Protein AF-A0A059JEJ4-F1 (afdb_monomer)

Radius of gyration: 16.52 Å; Cα contacts (8 Å, |Δi|>4): 173; chains: 1; bounding box: 46×22×43 Å

Organism: Trichophyton interdigitale (strain MR816) (NCBI:txid1215338)

InterPro domains:
  IPR029058 Alpha/Beta hydrolase fold [G3DSA:3.40.50.1820] (2-131)
  IPR052897 Secondary metabolite biosynthesis hydrolase [PTHR37017] (2-132)

Foldseek 3Di:
DFQCVLVPNDDDPQWDADPVQQWIDGHPCCVQAPVLFDPVLSVVVNVPDDTDRNCNRVDDDDDDPCLDPVCAPAVAEDEQACQHNNQHSVNVVVVVVVSVGDHPYDYDPHYNCCCRNPVPVVVVSVVVSVVVVVVD

Secondary structure (DSSP, 8-state):
--HHHHTTS---TTEEEETTTTEEEESSHHHHH-TTS-HHHHHHHHHH--PEEHHHHHSPPPPPGGGSGGGTTT-SEEEEETT-SSS-HHHHHHHHHHHTS--EEEEESSSS-HHHHSHHHHHHHHHHHHHHHHT-

Solvent-accessible surface area (backbone atoms only — not comparable to full-atom values): 7843 Å² total; per-residue (Å²): 108,19,60,35,58,76,62,71,67,57,80,59,91,48,54,44,76,40,81,91,78,42,35,29,48,64,57,63,45,41,66,36,39,27,66,66,28,60,66,73,60,23,53,54,54,50,73,65,65,70,72,41,60,46,60,71,40,61,38,64,66,72,90,56,79,80,74,44,75,86,31,51,91,46,62,32,78,42,79,44,32,62,57,13,66,72,57,38,46,68,55,51,49,49,54,50,59,74,63,76,61,69,63,38,72,45,79,42,95,26,24,61,39,36,71,72,55,37,43,66,61,45,48,52,52,53,50,50,51,54,52,63,59,77,75,112

Mean predicted aligned error: 3.75 Å

Nearest PDB structures (foldseek):
  5y5v-assembly2_B  TM=7.345E-01  e=1.156E-04  Sphingobium faniae
  5y57-assembly3_C  TM=7.676E-01  e=2.696E-04  Sphingobium faniae
  5y5r-assembly3_C  TM=7.231E-01  e=2.696E-04  Sphingobium faniae
  5y51-assembly2_B  TM=7.412E-01  e=5.172E-04  Sphingobium faniae
  5y5r-assembly6_F  TM=6.747E-01  e=6.288E-04  Sphingobium faniae

Sequence (136 aa):
MSLFDALGGKFDDFVNVDEATGQLTLDNPTEVLFHDVPGDVAAKAAGQLKQQAMSVLKSSSSAPAWQEEFYNGGRRGYIRATQDRCVPAAIQAMMLDKSGLDWNIKDIEASHSPYLSRPQETFDVINGMITAIWSQ

pLDDT: mean 93.25, std 6.99, range [55.75, 98.56]

Structure (mmCIF, N/CA/C/O backbone):
data_AF-A0A059JEJ4-F1
#
_entry.id   AF-A0A059JEJ4-F1
#
loop_
_atom_site.group_PDB
_atom_site.id
_atom_site.type_symbol
_atom_site.label_atom_id
_atom_site.label_alt_id
_atom_site.label_comp_id
_atom_site.label_asym_id
_atom_site.label_entity_id
_atom_site.label_seq_id
_atom_site.pdbx_PDB_ins_code
_atom_site.Cartn_x
_atom_site.Cartn_y
_atom_site.Cartn_z
_atom_site.occupancy
_atom_site.B_iso_or_equiv
_atom_site.auth_seq_id
_atom_site.auth_comp_id
_atom_site.auth_asym_id
_atom_site.auth_atom_id
_atom_site.pdbx_PDB_model_num
ATOM 1 N N . MET A 1 1 ? 15.043 -0.956 14.758 1.00 75.00 1 MET A N 1
ATOM 2 C CA . MET A 1 1 ? 15.177 -1.882 13.611 1.00 75.00 1 MET A CA 1
ATOM 3 C C . MET A 1 1 ? 14.729 -1.136 12.365 1.00 75.00 1 MET A C 1
ATOM 5 O O . MET A 1 1 ? 13.809 -0.334 12.495 1.00 75.00 1 MET A O 1
ATOM 9 N N . SER A 1 2 ? 15.401 -1.305 11.225 1.00 85.19 2 SER A N 1
ATOM 10 C CA . SER A 1 2 ? 14.969 -0.688 9.961 1.00 85.19 2 SER A CA 1
ATOM 11 C C . SER A 1 2 ? 13.912 -1.544 9.253 1.00 85.19 2 SER A C 1
ATOM 13 O O . SER A 1 2 ? 13.731 -2.713 9.606 1.00 85.19 2 SER A O 1
ATOM 15 N N . LEU A 1 3 ? 13.212 -0.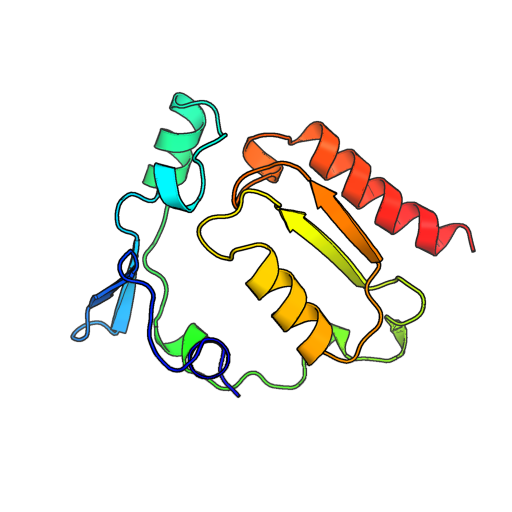989 8.257 1.00 83.56 3 LEU A N 1
ATOM 16 C CA . LEU A 1 3 ? 12.292 -1.784 7.432 1.00 83.56 3 LEU A CA 1
ATOM 17 C C . LEU A 1 3 ? 13.057 -2.857 6.646 1.00 83.56 3 LEU A C 1
ATOM 19 O O . LEU A 1 3 ? 12.601 -3.992 6.554 1.00 83.56 3 LEU A O 1
ATOM 23 N N . PHE A 1 4 ? 14.245 -2.517 6.148 1.00 86.50 4 PHE A N 1
ATOM 24 C CA . PHE A 1 4 ? 15.131 -3.445 5.454 1.00 86.50 4 PHE A CA 1
ATOM 25 C C . PHE A 1 4 ? 15.480 -4.663 6.321 1.00 86.50 4 PHE A C 1
ATOM 27 O O . PHE A 1 4 ? 15.332 -5.798 5.874 1.00 86.50 4 PHE A O 1
ATOM 34 N N . ASP A 1 5 ? 15.856 -4.445 7.584 1.00 85.25 5 ASP A N 1
ATOM 35 C CA . ASP A 1 5 ? 16.148 -5.543 8.516 1.00 85.25 5 ASP A CA 1
ATOM 36 C C . ASP A 1 5 ? 14.888 -6.361 8.832 1.00 85.25 5 ASP A C 1
ATOM 38 O O . ASP A 1 5 ? 14.932 -7.589 8.897 1.00 85.25 5 ASP A O 1
ATOM 42 N N . ALA A 1 6 ? 13.745 -5.686 9.009 1.00 78.50 6 ALA A N 1
ATOM 43 C CA . ALA A 1 6 ? 12.477 -6.333 9.334 1.00 78.50 6 ALA A CA 1
ATOM 44 C C . ALA A 1 6 ? 11.972 -7.263 8.216 1.00 78.50 6 ALA A C 1
ATOM 46 O O . ALA A 1 6 ? 11.296 -8.251 8.523 1.00 78.50 6 ALA A O 1
ATOM 47 N N . LEU A 1 7 ? 12.331 -6.960 6.963 1.00 76.94 7 LEU A N 1
ATOM 48 C CA . LEU A 1 7 ? 12.046 -7.745 5.759 1.00 76.94 7 LEU A CA 1
ATOM 49 C C . LEU A 1 7 ? 13.155 -8.761 5.414 1.00 76.94 7 LEU A C 1
ATOM 51 O O . LEU A 1 7 ? 13.127 -9.367 4.349 1.00 76.94 7 LEU A O 1
ATOM 55 N N . GLY A 1 8 ? 14.114 -8.994 6.316 1.00 82.50 8 GLY A N 1
ATOM 56 C CA . GLY A 1 8 ? 15.132 -10.040 6.156 1.00 82.50 8 GLY A CA 1
ATOM 57 C C . GLY A 1 8 ? 16.445 -9.577 5.523 1.00 82.50 8 GLY A C 1
ATOM 58 O O . GLY A 1 8 ? 17.268 -10.414 5.160 1.00 82.50 8 GLY A O 1
ATOM 59 N N . GLY A 1 9 ? 16.673 -8.266 5.410 1.00 86.25 9 GLY A N 1
ATOM 60 C CA . GLY A 1 9 ? 17.959 -7.705 4.988 1.00 86.25 9 GLY A CA 1
ATOM 61 C C . GLY A 1 9 ? 18.259 -7.864 3.496 1.00 86.25 9 GLY A C 1
ATOM 62 O O . GLY A 1 9 ? 19.424 -7.822 3.098 1.00 86.25 9 GLY A O 1
ATOM 63 N N . LYS A 1 10 ? 17.226 -8.057 2.670 1.00 89.19 10 LYS A N 1
ATOM 64 C CA . LYS A 1 10 ? 17.315 -8.104 1.208 1.00 89.19 10 LYS A CA 1
ATOM 65 C C . LYS A 1 10 ? 16.113 -7.367 0.614 1.00 89.19 10 LYS A C 1
ATOM 67 O O . LYS A 1 10 ? 15.009 -7.492 1.131 1.00 89.19 10 LYS A O 1
ATOM 72 N N . PHE A 1 11 ? 16.327 -6.607 -0.459 1.00 90.12 11 PHE A N 1
ATOM 73 C CA . PHE A 1 11 ? 15.223 -6.100 -1.273 1.00 90.12 11 PHE A CA 1
ATOM 74 C C . PHE A 1 11 ? 14.707 -7.189 -2.220 1.00 90.12 11 PHE A C 1
ATOM 76 O O . PHE A 1 11 ? 15.471 -8.063 -2.642 1.00 90.12 11 PHE A O 1
ATOM 83 N N . ASP A 1 12 ? 13.418 -7.126 -2.545 1.00 91.25 12 ASP A N 1
ATOM 84 C CA . ASP A 1 12 ? 12.817 -7.980 -3.565 1.00 91.25 12 ASP A CA 1
ATOM 85 C C . ASP A 1 12 ? 13.436 -7.736 -4.943 1.00 91.25 12 ASP A C 1
ATOM 87 O O . ASP A 1 12 ? 13.951 -6.657 -5.234 1.00 91.25 12 ASP A O 1
ATOM 91 N N . ASP A 1 13 ? 13.345 -8.741 -5.813 1.00 93.00 13 ASP A N 1
ATOM 92 C CA . ASP A 1 13 ? 13.999 -8.717 -7.125 1.00 93.00 13 ASP A CA 1
ATOM 93 C C . ASP A 1 13 ? 13.417 -7.642 -8.067 1.00 93.00 13 ASP A C 1
ATOM 95 O O . ASP A 1 13 ? 14.066 -7.265 -9.035 1.00 93.00 13 ASP A O 1
ATOM 99 N N . PHE A 1 14 ? 12.219 -7.117 -7.778 1.00 94.31 14 PHE A N 1
ATOM 100 C CA . PHE A 1 14 ? 11.626 -5.996 -8.515 1.00 94.31 14 PHE A CA 1
ATOM 101 C C . PHE A 1 14 ? 12.152 -4.620 -8.069 1.00 94.31 14 PHE A C 1
ATOM 103 O O . PHE A 1 14 ? 11.732 -3.601 -8.617 1.00 94.31 14 PHE A O 1
ATOM 110 N N . VAL A 1 15 ? 13.018 -4.547 -7.053 1.00 95.50 15 VAL A N 1
ATOM 111 C CA . VAL A 1 15 ? 13.601 -3.292 -6.563 1.00 95.50 15 VAL A CA 1
ATOM 112 C C . VAL A 1 15 ? 14.988 -3.103 -7.169 1.00 95.50 15 VAL A C 1
ATOM 114 O O . VAL A 1 15 ? 15.936 -3.816 -6.842 1.00 95.50 15 VAL A O 1
ATOM 117 N N . ASN A 1 16 ? 15.134 -2.070 -7.992 1.00 96.12 16 ASN A N 1
ATOM 118 C CA . ASN A 1 16 ? 16.425 -1.665 -8.529 1.00 96.12 16 ASN A CA 1
ATOM 119 C C . ASN A 1 16 ? 17.143 -0.757 -7.541 1.00 96.12 16 ASN A C 1
ATOM 121 O O . ASN A 1 16 ? 16.613 0.289 -7.159 1.00 96.12 16 ASN A O 1
ATOM 125 N N . VAL A 1 17 ? 18.369 -1.126 -7.179 1.00 95.56 17 VAL A N 1
ATOM 126 C CA . VAL A 1 17 ? 19.231 -0.330 -6.304 1.00 95.56 17 VAL A CA 1
ATOM 127 C C . VAL A 1 17 ? 20.320 0.335 -7.137 1.00 95.56 17 VAL A C 1
ATOM 129 O O . VAL A 1 17 ? 21.167 -0.341 -7.717 1.00 95.56 17 VAL A O 1
ATOM 132 N N . ASP A 1 18 ? 20.332 1.664 -7.163 1.00 96.38 18 ASP A N 1
ATOM 133 C CA . ASP A 1 18 ? 21.486 2.430 -7.624 1.00 96.38 18 ASP A CA 1
ATOM 134 C C . ASP A 1 18 ? 22.410 2.696 -6.430 1.00 96.38 18 ASP A C 1
ATOM 136 O O . ASP A 1 18 ? 22.189 3.616 -5.641 1.00 96.38 18 ASP A O 1
ATOM 140 N N . GLU A 1 19 ? 23.450 1.875 -6.287 1.00 93.88 19 GLU A N 1
ATOM 141 C CA . GLU A 1 19 ? 24.432 1.993 -5.200 1.00 93.88 19 GLU A CA 1
ATOM 142 C C . GLU A 1 19 ? 25.277 3.277 -5.290 1.00 93.88 19 GLU A C 1
ATOM 144 O O . GLU A 1 19 ? 25.805 3.734 -4.276 1.00 93.88 19 GLU A O 1
ATOM 149 N N . ALA A 1 20 ? 25.402 3.894 -6.473 1.00 95.75 20 ALA A N 1
ATOM 150 C CA . ALA A 1 20 ? 26.178 5.122 -6.635 1.00 95.75 20 ALA A CA 1
ATOM 151 C C . ALA A 1 20 ? 25.427 6.344 -6.089 1.00 95.75 20 ALA A C 1
ATOM 153 O O . ALA A 1 20 ? 26.043 7.249 -5.523 1.00 95.75 20 ALA A O 1
ATOM 154 N N . THR A 1 21 ? 24.102 6.372 -6.249 1.00 96.44 21 THR A N 1
ATOM 155 C CA . THR A 1 21 ? 23.256 7.487 -5.789 1.00 96.44 21 THR A CA 1
ATOM 156 C C . THR A 1 21 ? 22.480 7.181 -4.507 1.00 96.44 21 THR A C 1
ATOM 158 O O . THR A 1 21 ? 21.973 8.099 -3.859 1.00 96.44 21 THR A O 1
ATOM 161 N N . GLY A 1 22 ? 22.391 5.909 -4.111 1.00 96.06 22 GLY A N 1
ATOM 162 C CA . GLY A 1 22 ? 21.580 5.446 -2.987 1.00 96.06 22 GLY A CA 1
ATOM 163 C C . GLY A 1 22 ? 20.074 5.539 -3.255 1.00 96.06 22 GLY A C 1
ATOM 164 O O . GLY A 1 22 ? 19.294 5.743 -2.319 1.00 96.06 22 GLY A O 1
ATOM 165 N N . GLN A 1 23 ? 19.665 5.444 -4.519 1.00 97.25 23 GLN A N 1
ATOM 166 C CA . GLN A 1 23 ? 18.278 5.584 -4.955 1.00 97.25 23 GLN A CA 1
ATOM 167 C C . GLN A 1 23 ? 17.680 4.242 -5.368 1.00 97.25 23 GLN A C 1
ATOM 169 O O . GLN A 1 23 ? 18.364 3.379 -5.911 1.00 97.25 23 GLN A O 1
ATOM 174 N N . LEU A 1 24 ? 16.383 4.088 -5.117 1.00 96.81 24 LEU A N 1
ATOM 175 C CA . LEU A 1 24 ? 15.612 2.899 -5.443 1.00 96.81 24 LEU A CA 1
ATOM 176 C C . LEU A 1 24 ? 14.553 3.221 -6.496 1.00 96.81 24 LEU A C 1
ATOM 178 O O . LEU A 1 24 ? 13.842 4.226 -6.381 1.00 96.81 24 LEU A O 1
ATOM 182 N N . THR A 1 25 ? 14.414 2.345 -7.486 1.00 96.94 25 THR A N 1
ATOM 183 C CA . THR A 1 25 ? 13.283 2.328 -8.426 1.00 96.94 25 THR A CA 1
ATOM 184 C C . THR A 1 25 ? 12.653 0.939 -8.466 1.00 96.94 25 THR A C 1
ATOM 186 O O . THR A 1 25 ? 13.168 -0.003 -7.867 1.00 96.94 25 THR A O 1
ATOM 189 N N . LEU A 1 26 ? 11.509 0.816 -9.138 1.00 96.56 26 LEU A N 1
ATOM 190 C CA . LEU A 1 26 ? 10.804 -0.453 -9.288 1.00 96.56 26 LEU A CA 1
ATOM 191 C C . LEU A 1 26 ? 10.827 -0.899 -10.744 1.00 96.56 26 LEU A C 1
ATOM 193 O O . LEU A 1 26 ? 10.534 -0.103 -11.640 1.00 96.56 26 LEU A O 1
ATOM 197 N N . ASP A 1 27 ? 11.107 -2.177 -10.956 1.00 96.31 27 ASP A N 1
ATOM 198 C CA . ASP A 1 27 ? 10.839 -2.862 -12.209 1.00 96.31 27 ASP A CA 1
ATOM 199 C C . ASP A 1 27 ? 9.348 -3.160 -12.329 1.00 96.31 27 ASP A C 1
ATOM 201 O O . ASP A 1 27 ? 8.710 -3.664 -11.407 1.00 96.31 27 ASP A O 1
ATOM 205 N N . ASN A 1 28 ? 8.792 -2.839 -13.497 1.00 95.62 28 ASN A N 1
ATOM 206 C CA . ASN A 1 28 ? 7.380 -3.031 -13.822 1.00 95.62 28 ASN A CA 1
ATOM 207 C C . ASN A 1 28 ? 6.414 -2.550 -12.707 1.00 95.62 28 ASN A C 1
ATOM 209 O O . ASN A 1 28 ? 5.627 -3.338 -12.171 1.00 95.62 28 ASN A O 1
ATOM 213 N N . PRO A 1 29 ? 6.431 -1.246 -12.359 1.00 96.62 29 PRO A N 1
ATOM 214 C CA . PRO A 1 29 ? 5.632 -0.710 -11.256 1.00 96.62 29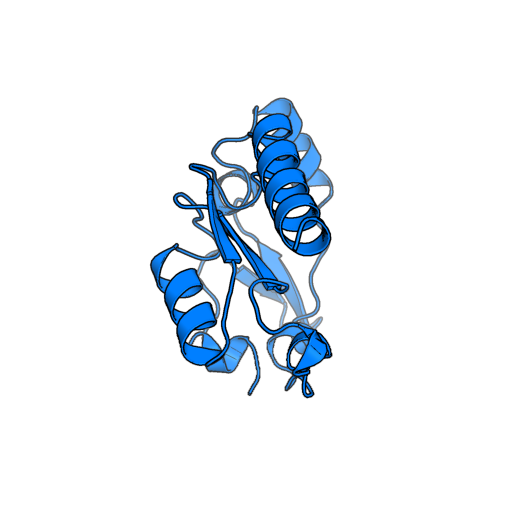 PRO A CA 1
ATOM 215 C C . PRO A 1 29 ? 4.127 -0.916 -11.446 1.00 96.62 29 PRO A C 1
ATOM 217 O O . PRO A 1 29 ? 3.399 -1.011 -10.463 1.00 96.62 29 PRO A O 1
ATOM 220 N N . THR A 1 30 ? 3.655 -1.013 -12.693 1.00 97.25 30 THR A N 1
ATOM 221 C CA . THR A 1 30 ? 2.258 -1.337 -12.994 1.00 97.25 30 THR A CA 1
ATOM 222 C C . THR A 1 30 ? 1.865 -2.692 -12.422 1.00 97.25 30 THR A C 1
ATOM 224 O O . THR A 1 30 ? 0.825 -2.784 -11.783 1.00 97.25 30 THR A O 1
ATOM 227 N N . GLU A 1 31 ? 2.698 -3.723 -12.577 1.00 97.25 31 GLU A N 1
ATOM 228 C CA . GLU A 1 31 ? 2.381 -5.041 -12.016 1.00 97.25 31 GLU A CA 1
ATOM 229 C C . GLU A 1 31 ? 2.557 -5.121 -10.500 1.00 97.25 31 GLU A C 1
ATOM 231 O O . GLU A 1 31 ? 1.813 -5.814 -9.806 1.00 97.25 31 GLU A O 1
ATOM 236 N N . VAL A 1 32 ? 3.545 -4.412 -9.961 1.00 97.25 32 VAL A N 1
ATOM 237 C CA . VAL A 1 32 ? 3.838 -4.467 -8.525 1.00 97.25 32 VAL A CA 1
ATOM 238 C C . VAL A 1 32 ? 2.813 -3.666 -7.716 1.00 97.25 32 VAL A C 1
ATOM 240 O O . VAL A 1 32 ? 2.348 -4.133 -6.676 1.00 97.25 32 VAL A O 1
ATOM 243 N N . LEU A 1 33 ? 2.436 -2.472 -8.189 1.00 97.94 33 LEU A N 1
ATOM 244 C CA . LEU A 1 33 ? 1.661 -1.500 -7.409 1.00 97.94 33 LEU A CA 1
ATOM 245 C C . LEU A 1 33 ? 0.224 -1.275 -7.896 1.00 97.94 33 LEU A C 1
ATOM 247 O O . LEU A 1 33 ? -0.587 -0.755 -7.125 1.00 97.94 33 LEU A O 1
ATOM 251 N N . PHE A 1 34 ? -0.076 -1.589 -9.162 1.00 98.31 34 PHE A N 1
ATOM 252 C CA . PHE A 1 34 ? -1.276 -1.096 -9.853 1.00 98.31 34 PHE A CA 1
ATOM 253 C C . PHE A 1 34 ? -1.977 -2.157 -10.722 1.00 98.31 34 PHE A C 1
ATOM 255 O O . PHE A 1 34 ? -2.701 -1.797 -11.648 1.00 98.31 34 PHE A O 1
ATOM 262 N N . HIS A 1 35 ? -1.766 -3.455 -10.477 1.00 98.19 35 HIS A N 1
ATOM 263 C CA . HIS A 1 35 ? -2.187 -4.517 -11.412 1.00 98.19 35 HIS A CA 1
ATOM 264 C C . HIS A 1 35 ? -3.707 -4.682 -11.568 1.00 98.19 35 HIS A C 1
ATOM 266 O O . HIS A 1 35 ? -4.168 -5.255 -12.552 1.00 98.19 35 HIS A O 1
ATOM 272 N N . ASP A 1 36 ? -4.486 -4.133 -10.639 1.00 98.31 36 ASP A N 1
ATOM 273 C CA . ASP A 1 36 ? -5.952 -4.087 -10.666 1.00 98.31 36 ASP A CA 1
ATOM 274 C C . ASP A 1 36 ? -6.512 -2.689 -11.008 1.00 98.31 36 ASP A C 1
ATOM 276 O O . ASP A 1 36 ? -7.728 -2.483 -11.002 1.00 98.31 36 ASP A O 1
ATOM 280 N N . VAL A 1 37 ? -5.644 -1.711 -11.283 1.00 98.44 37 VAL A N 1
ATOM 281 C CA . VAL A 1 37 ? -6.023 -0.334 -11.625 1.00 98.44 37 VAL A CA 1
ATOM 282 C C . VAL A 1 37 ? -6.298 -0.248 -13.136 1.00 98.44 37 VAL A C 1
ATOM 284 O O . VAL A 1 37 ? -5.561 -0.848 -13.923 1.00 98.44 37 VAL A O 1
ATOM 287 N N . PRO A 1 38 ? -7.314 0.519 -13.591 1.00 97.69 38 PRO A N 1
ATOM 288 C CA . PRO A 1 38 ? -7.536 0.764 -15.017 1.00 97.69 38 PRO A CA 1
ATOM 289 C C . PR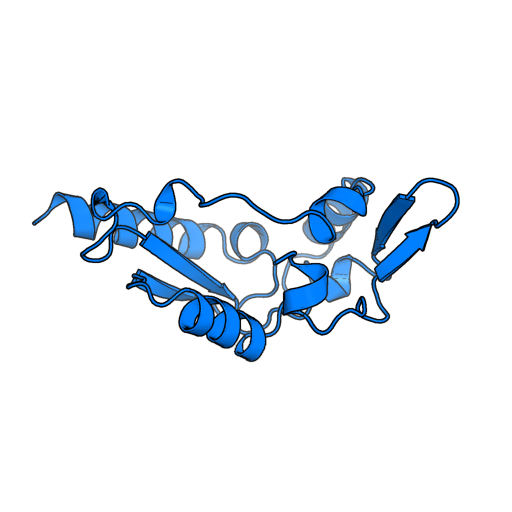O A 1 38 ? -6.260 1.224 -15.732 1.00 97.69 38 PRO A C 1
ATOM 291 O O . PRO A 1 38 ? -5.536 2.081 -15.228 1.00 97.69 38 PRO A O 1
ATOM 294 N N . GLY A 1 39 ? -5.968 0.647 -16.900 1.00 97.06 39 GLY A N 1
ATOM 295 C CA . GLY A 1 39 ? -4.639 0.742 -17.517 1.00 97.06 39 GLY A CA 1
ATOM 296 C C . GLY A 1 39 ? -4.158 2.164 -17.827 1.00 97.06 39 GLY A C 1
ATOM 297 O O . GLY A 1 39 ? -2.970 2.451 -17.690 1.00 97.06 39 GLY A O 1
ATOM 298 N N . ASP A 1 40 ? -5.058 3.076 -18.194 1.00 97.44 40 ASP A N 1
ATOM 299 C CA . ASP A 1 40 ? -4.747 4.492 -18.418 1.00 97.44 40 ASP A CA 1
ATOM 300 C C . ASP A 1 40 ? -4.372 5.216 -17.113 1.00 97.44 40 ASP A C 1
ATOM 302 O O . ASP A 1 40 ? -3.395 5.971 -17.069 1.00 97.44 40 ASP A O 1
ATOM 306 N N . VAL A 1 41 ? -5.100 4.936 -16.029 1.00 97.94 41 VAL A N 1
ATOM 307 C CA . VAL A 1 41 ? -4.818 5.454 -14.684 1.00 97.94 41 VAL A CA 1
ATOM 308 C C . VAL A 1 41 ? -3.518 4.861 -14.140 1.00 97.94 41 VAL A C 1
ATOM 310 O O . VAL A 1 41 ? -2.684 5.603 -13.620 1.00 97.94 41 VAL A O 1
ATOM 313 N N . ALA A 1 42 ? -3.308 3.554 -14.310 1.00 98.06 42 ALA A N 1
ATOM 314 C CA . ALA A 1 42 ? -2.106 2.851 -13.876 1.00 98.06 42 ALA A CA 1
ATOM 315 C C . ALA A 1 42 ? -0.856 3.379 -14.592 1.00 98.06 42 ALA A C 1
ATOM 317 O O . ALA A 1 42 ? 0.136 3.703 -13.942 1.00 98.06 42 ALA A O 1
ATOM 318 N N . ALA A 1 43 ? -0.916 3.554 -15.918 1.00 97.38 43 ALA A N 1
ATOM 319 C CA . ALA A 1 43 ? 0.185 4.113 -16.701 1.00 97.38 43 ALA A CA 1
ATOM 320 C C . ALA A 1 43 ? 0.524 5.546 -16.266 1.00 97.38 43 ALA A C 1
ATOM 322 O O . ALA A 1 43 ? 1.697 5.900 -16.122 1.00 97.38 43 ALA A O 1
ATOM 323 N N . LYS A 1 44 ? -0.501 6.367 -16.002 1.00 98.06 44 LYS A N 1
ATOM 324 C CA . LYS A 1 44 ? -0.312 7.721 -15.478 1.00 98.06 44 LYS A CA 1
ATOM 325 C C . LYS A 1 44 ? 0.333 7.708 -14.089 1.00 98.06 44 LYS A C 1
ATOM 327 O O . LYS A 1 44 ? 1.276 8.464 -13.870 1.00 98.06 44 LYS A O 1
ATOM 332 N N . ALA A 1 45 ? -0.148 6.866 -13.174 1.00 97.94 45 ALA A N 1
ATOM 333 C CA . ALA A 1 45 ? 0.391 6.744 -11.820 1.00 97.94 45 ALA A CA 1
ATOM 334 C C . ALA A 1 45 ? 1.846 6.245 -11.833 1.00 97.94 45 ALA A C 1
ATOM 336 O O . ALA A 1 45 ? 2.714 6.855 -11.208 1.00 97.94 45 ALA A O 1
ATOM 337 N N . ALA A 1 46 ? 2.140 5.210 -12.623 1.00 97.56 46 ALA A N 1
ATOM 338 C CA . ALA A 1 46 ? 3.489 4.688 -12.818 1.00 97.56 46 ALA A CA 1
ATOM 339 C C . ALA A 1 46 ? 4.450 5.757 -13.365 1.00 97.56 46 ALA A C 1
ATOM 341 O O . ALA A 1 46 ? 5.558 5.906 -12.854 1.00 97.56 46 ALA A O 1
ATOM 342 N N . GLY A 1 47 ? 4.014 6.562 -14.342 1.00 97.44 47 GLY A N 1
ATOM 343 C CA . GLY A 1 47 ? 4.812 7.660 -14.901 1.00 97.44 47 GLY A CA 1
ATOM 344 C C . GLY A 1 47 ? 5.092 8.816 -13.929 1.00 97.44 47 GLY A C 1
ATOM 345 O O . GLY A 1 47 ? 5.949 9.657 -14.200 1.00 97.44 47 GLY A O 1
ATOM 346 N N . GLN A 1 48 ? 4.385 8.878 -12.797 1.00 97.38 48 GLN A N 1
ATOM 347 C CA . GLN A 1 48 ? 4.583 9.892 -11.758 1.00 97.38 48 GLN A CA 1
ATOM 348 C C . GLN A 1 48 ? 5.508 9.432 -10.625 1.00 97.38 48 GLN A C 1
ATOM 350 O O . GLN A 1 48 ? 5.929 10.277 -9.827 1.00 97.38 48 GLN A O 1
ATOM 355 N N . LEU A 1 49 ? 5.854 8.141 -10.565 1.00 97.38 49 LEU A N 1
ATOM 356 C CA . LEU A 1 49 ? 6.753 7.607 -9.545 1.00 97.38 49 LEU A CA 1
ATOM 357 C C . LEU A 1 49 ? 8.112 8.312 -9.580 1.00 97.38 49 LEU A C 1
ATOM 359 O O . LEU A 1 49 ? 8.661 8.643 -10.634 1.00 97.38 49 LEU A O 1
ATOM 363 N N . LYS A 1 50 ? 8.652 8.552 -8.387 1.00 96.94 50 LYS A N 1
ATOM 364 C CA . LYS A 1 50 ? 9.985 9.112 -8.176 1.00 96.94 50 LYS A CA 1
ATOM 365 C C . LYS A 1 50 ? 10.874 8.063 -7.531 1.00 96.94 50 LYS A C 1
ATOM 367 O O . LYS A 1 50 ? 10.388 7.118 -6.916 1.00 96.94 50 LYS A O 1
ATOM 372 N N . GLN A 1 51 ? 12.175 8.263 -7.670 1.00 96.62 51 GLN A N 1
ATOM 373 C CA . GLN A 1 51 ? 13.167 7.477 -6.955 1.00 96.62 51 GLN A CA 1
ATOM 374 C C . GLN A 1 51 ? 12.971 7.630 -5.442 1.00 96.62 51 GLN A C 1
ATOM 376 O O . GLN A 1 51 ? 12.786 8.744 -4.947 1.00 96.62 51 GLN A O 1
ATOM 381 N N . GLN A 1 52 ? 13.026 6.514 -4.718 1.00 95.75 52 GLN A N 1
ATOM 382 C CA . GLN A 1 52 ? 12.954 6.484 -3.259 1.00 95.75 52 GLN A CA 1
ATOM 383 C C . GLN A 1 52 ? 14.370 6.439 -2.681 1.00 95.75 52 GLN A C 1
ATOM 385 O O . GLN A 1 52 ? 15.221 5.698 -3.167 1.00 95.75 52 GLN A O 1
ATOM 390 N N . ALA A 1 53 ? 14.646 7.202 -1.625 1.00 96.62 53 ALA A N 1
ATOM 391 C CA . ALA A 1 53 ? 15.953 7.152 -0.975 1.00 96.62 53 ALA A CA 1
ATOM 392 C C . ALA A 1 53 ? 16.125 5.834 -0.198 1.00 96.62 53 ALA A C 1
ATOM 394 O O . ALA A 1 53 ? 15.354 5.541 0.719 1.00 96.62 53 ALA A O 1
ATOM 395 N N . MET A 1 54 ? 17.173 5.065 -0.507 1.00 95.25 54 MET A N 1
ATOM 396 C CA . MET A 1 54 ? 17.473 3.791 0.162 1.00 95.25 54 MET A CA 1
ATOM 397 C C . MET A 1 54 ? 17.670 3.960 1.675 1.00 95.25 54 MET A C 1
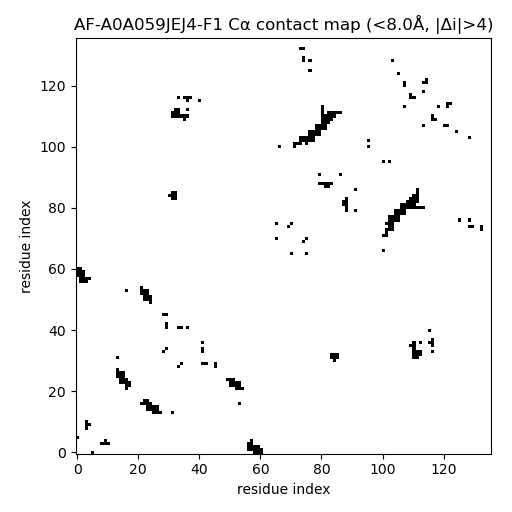ATOM 399 O O . MET A 1 54 ? 17.314 3.079 2.462 1.00 95.25 54 MET A O 1
ATOM 403 N N . SER A 1 55 ? 18.212 5.104 2.096 1.00 94.75 55 SER A N 1
ATOM 404 C CA . SER A 1 55 ? 18.450 5.425 3.504 1.00 94.75 55 SER A CA 1
ATOM 405 C C . SER A 1 55 ? 17.173 5.399 4.346 1.00 94.75 55 SER A C 1
ATOM 407 O O . SER A 1 55 ? 17.234 4.977 5.497 1.00 94.75 55 SER A O 1
ATOM 409 N N . VAL A 1 56 ? 16.014 5.755 3.782 1.00 92.50 56 VAL A N 1
ATOM 410 C CA . VAL A 1 56 ? 14.728 5.719 4.499 1.00 92.50 56 VAL A CA 1
ATOM 411 C C . VAL A 1 56 ? 14.385 4.292 4.929 1.00 92.50 56 VAL A C 1
ATOM 413 O O . VAL A 1 56 ? 13.939 4.087 6.054 1.00 92.50 56 VAL A O 1
ATOM 416 N N . LEU A 1 57 ? 14.664 3.295 4.084 1.00 91.38 57 LEU A N 1
ATOM 417 C CA . LEU A 1 57 ? 14.348 1.892 4.373 1.00 91.38 57 LEU A CA 1
ATOM 418 C C . LEU A 1 57 ? 15.387 1.224 5.283 1.00 91.38 57 LEU A C 1
ATOM 420 O O . LEU A 1 57 ? 15.043 0.291 6.005 1.00 91.38 57 LEU A O 1
ATOM 424 N N . LYS A 1 58 ? 16.641 1.701 5.256 1.00 92.38 58 LYS A N 1
ATOM 425 C CA . LYS A 1 58 ? 17.765 1.168 6.050 1.00 92.38 58 LYS A CA 1
ATOM 426 C C . LYS A 1 58 ? 17.972 1.875 7.392 1.00 92.38 58 LYS A C 1
ATOM 428 O O . LYS A 1 58 ? 18.652 1.346 8.266 1.00 92.38 58 LYS A O 1
ATOM 433 N N . SER A 1 59 ? 17.414 3.068 7.578 1.00 92.00 59 SER A N 1
ATOM 434 C CA . SER A 1 59 ? 17.513 3.781 8.852 1.00 92.00 59 SER A CA 1
ATOM 435 C C . SER A 1 59 ? 16.606 3.154 9.911 1.00 92.00 59 SER A C 1
ATOM 437 O O . SER A 1 59 ? 15.517 2.661 9.618 1.00 92.00 59 SER A O 1
ATOM 439 N N . SER A 1 60 ? 17.052 3.163 11.166 1.00 87.94 60 SER A N 1
ATOM 440 C CA . SER A 1 60 ? 16.196 2.782 12.284 1.00 87.94 60 SER A CA 1
ATOM 441 C C . SER A 1 60 ? 15.122 3.842 12.504 1.00 87.94 60 SER A C 1
ATOM 443 O O . SER A 1 60 ? 15.449 5.014 12.695 1.00 87.94 60 SER A O 1
ATOM 445 N N . SER A 1 61 ? 13.861 3.431 12.563 1.00 82.94 61 SER A N 1
ATOM 446 C CA . SER A 1 61 ? 12.779 4.325 12.973 1.00 82.94 61 SER A CA 1
ATOM 447 C C . SER A 1 61 ? 12.802 4.549 14.487 1.00 82.94 61 SER A C 1
ATOM 449 O O . SER A 1 61 ? 13.015 3.608 15.258 1.00 82.94 61 SER A O 1
ATOM 451 N N . SER A 1 62 ? 12.572 5.792 14.916 1.00 85.56 62 SER A N 1
ATOM 452 C CA . SER A 1 62 ? 12.212 6.099 16.303 1.00 85.56 62 SER A CA 1
ATOM 453 C C . SER A 1 62 ? 10.813 5.567 16.624 1.00 85.56 62 SER A C 1
ATOM 455 O O . SER A 1 62 ? 10.073 5.196 15.712 1.00 85.56 62 SER A O 1
ATOM 457 N N . ALA A 1 63 ? 10.437 5.570 17.907 1.00 86.00 63 ALA A N 1
ATOM 458 C CA . ALA A 1 63 ? 9.072 5.264 18.327 1.00 86.00 63 ALA A CA 1
ATOM 459 C C . ALA A 1 63 ? 8.078 6.174 17.573 1.00 86.00 63 ALA A C 1
ATOM 461 O O . ALA A 1 63 ? 8.182 7.401 17.681 1.00 86.00 63 ALA A O 1
ATOM 462 N N . PRO A 1 64 ? 7.175 5.618 16.752 1.00 88.00 64 PRO A N 1
ATOM 463 C CA . PRO A 1 64 ? 6.199 6.418 16.034 1.00 88.00 64 PRO A CA 1
ATOM 464 C C . PRO A 1 64 ? 5.062 6.852 16.962 1.00 88.00 64 PRO A C 1
ATOM 466 O O . PRO A 1 64 ? 4.668 6.109 17.856 1.00 88.00 64 PRO A O 1
ATOM 469 N N . ALA A 1 65 ? 4.483 8.028 16.703 1.00 89.81 65 ALA A N 1
ATOM 470 C CA . ALA A 1 65 ? 3.418 8.608 17.532 1.00 89.81 65 ALA A CA 1
ATOM 471 C C . ALA A 1 65 ? 2.202 7.679 17.700 1.00 89.81 65 ALA A C 1
ATOM 473 O O . ALA A 1 65 ? 1.549 7.674 18.738 1.00 89.81 65 ALA A O 1
ATOM 474 N N . TRP A 1 66 ? 1.919 6.827 16.710 1.00 91.38 66 TRP A N 1
ATOM 475 C CA . TRP A 1 66 ? 0.833 5.857 16.819 1.00 91.38 66 TRP A CA 1
ATOM 476 C C . TRP A 1 66 ? 1.068 4.791 17.901 1.00 91.38 66 TRP A C 1
ATOM 478 O O . TRP A 1 66 ? 0.118 4.108 18.253 1.00 91.38 66 TRP A O 1
ATOM 488 N N . GLN A 1 67 ? 2.265 4.636 18.479 1.00 92.12 67 GLN A N 1
ATOM 489 C CA . GLN A 1 67 ? 2.486 3.732 19.621 1.00 92.12 67 GLN A CA 1
ATOM 490 C C . GLN A 1 67 ? 1.866 4.229 20.932 1.00 92.12 67 GLN A C 1
ATOM 492 O O . GLN A 1 67 ? 1.744 3.449 21.872 1.00 92.12 67 GLN A O 1
ATOM 497 N N . GLU A 1 68 ? 1.463 5.496 21.016 1.00 92.69 68 GLU A N 1
ATOM 498 C CA . GLU A 1 68 ? 0.889 6.062 22.237 1.00 92.69 68 GLU A CA 1
ATOM 499 C C . GLU A 1 68 ? -0.445 5.396 22.609 1.00 92.69 68 GLU A C 1
ATOM 501 O O . GLU A 1 68 ? -1.274 5.113 21.741 1.00 92.69 68 GLU A O 1
ATOM 506 N N . GLU A 1 69 ? -0.689 5.205 23.912 1.00 92.19 69 GLU A N 1
ATOM 507 C CA . GLU A 1 69 ? -1.908 4.570 24.445 1.00 92.19 69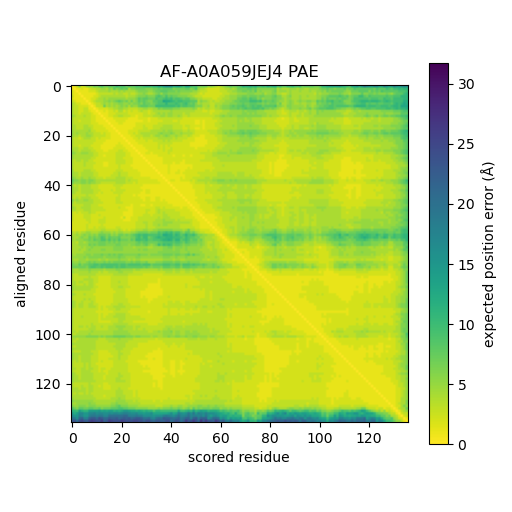 GLU A CA 1
ATOM 508 C C . GLU A 1 69 ? -3.198 5.274 24.011 1.00 92.19 69 GLU A C 1
ATOM 510 O O . GLU A 1 69 ? -4.247 4.639 23.918 1.00 92.19 69 GLU A O 1
ATOM 515 N N . PHE A 1 70 ? -3.120 6.570 23.685 1.00 91.75 70 PHE A N 1
ATOM 516 C CA . PHE A 1 70 ? -4.232 7.338 23.124 1.00 91.75 70 PHE A CA 1
ATOM 517 C C . PHE A 1 70 ? -4.857 6.670 21.890 1.00 91.75 70 PHE A C 1
ATOM 519 O O . PHE A 1 70 ? -6.055 6.825 21.651 1.00 91.75 70 PHE A O 1
ATOM 526 N N . TYR A 1 71 ? -4.064 5.930 21.109 1.00 92.50 71 TYR A N 1
ATOM 527 C CA . TYR A 1 71 ? -4.534 5.255 19.903 1.00 92.50 71 TYR A CA 1
ATOM 528 C C . TYR A 1 71 ? -5.086 3.838 20.154 1.00 92.50 71 TYR A C 1
ATOM 530 O O . TYR A 1 71 ? -5.500 3.169 19.205 1.00 92.50 71 TYR A O 1
ATOM 538 N N . ASN A 1 72 ? -5.129 3.374 21.404 1.00 90.56 72 ASN A N 1
ATOM 539 C CA . ASN A 1 72 ? -5.754 2.097 21.751 1.00 90.56 72 ASN A CA 1
ATOM 540 C C . ASN A 1 72 ? -7.282 2.150 21.564 1.00 90.56 72 ASN A C 1
ATOM 542 O O . ASN A 1 72 ? -7.886 3.221 21.446 1.00 90.56 72 ASN A O 1
ATOM 546 N N . GLY A 1 73 ? -7.925 0.982 21.554 1.00 87.19 73 GLY A N 1
ATOM 547 C CA . GLY A 1 73 ? -9.378 0.866 21.417 1.00 87.19 73 GLY A CA 1
ATOM 548 C C . GLY A 1 73 ? -9.853 1.048 19.975 1.00 87.19 73 GLY A C 1
ATOM 549 O O . GLY A 1 73 ? -10.919 1.613 19.740 1.00 87.19 73 GLY A O 1
ATOM 550 N N . GLY A 1 74 ? -9.055 0.605 18.998 1.00 86.44 74 GLY A N 1
ATOM 551 C CA . GLY A 1 74 ? -9.420 0.654 17.579 1.00 86.44 74 GLY A CA 1
ATOM 552 C C . GLY A 1 74 ? -9.202 2.007 16.893 1.00 86.44 74 GLY A C 1
ATOM 553 O O . GLY A 1 74 ? -9.699 2.209 15.784 1.00 86.44 74 GLY A O 1
ATOM 554 N N . ARG A 1 75 ? -8.438 2.923 17.508 1.00 92.00 75 ARG A N 1
ATOM 555 C CA . ARG A 1 75 ? -8.075 4.229 16.919 1.00 92.00 75 ARG A CA 1
ATOM 556 C C . ARG A 1 75 ? -6.899 4.159 15.942 1.00 92.00 75 ARG A C 1
ATOM 558 O O . ARG A 1 75 ? -6.537 5.169 15.339 1.00 92.00 75 ARG A O 1
ATOM 565 N N . ARG A 1 76 ? -6.337 2.965 15.747 1.00 93.88 76 ARG A N 1
ATOM 566 C CA . ARG A 1 76 ? -5.381 2.642 14.684 1.00 93.88 76 ARG A CA 1
ATOM 567 C C . ARG A 1 76 ? -6.097 1.889 13.576 1.00 93.88 76 ARG A C 1
ATOM 569 O O . ARG A 1 76 ? -6.542 0.766 13.786 1.00 93.88 76 ARG A O 1
ATOM 576 N N . GLY A 1 77 ? -6.215 2.503 12.406 1.00 95.06 77 GLY A N 1
ATOM 577 C CA . GLY A 1 77 ? -6.763 1.850 11.219 1.00 95.06 77 GLY A CA 1
ATOM 578 C C . GLY A 1 77 ? -5.668 1.178 10.399 1.00 95.06 77 GLY A C 1
ATOM 579 O O . GLY A 1 77 ? -4.599 1.757 10.212 1.00 95.06 77 GLY A O 1
ATOM 580 N N . TYR A 1 78 ? -5.945 -0.016 9.878 1.00 96.94 78 TYR A N 1
ATOM 581 C CA . TYR A 1 78 ? -5.113 -0.653 8.860 1.00 96.94 78 TYR A CA 1
ATOM 582 C C . TYR A 1 78 ? -5.993 -1.201 7.739 1.00 96.94 78 TYR A C 1
ATOM 584 O O . TYR A 1 78 ? -6.907 -1.985 7.992 1.00 96.94 78 TYR A O 1
ATOM 592 N N . ILE A 1 79 ? -5.713 -0.798 6.500 1.00 98.25 79 ILE A N 1
ATOM 593 C CA . ILE A 1 79 ? -6.350 -1.372 5.314 1.00 98.25 79 ILE A CA 1
ATOM 594 C C . ILE A 1 79 ? -5.390 -2.398 4.733 1.00 98.25 79 ILE A C 1
ATOM 596 O O . ILE A 1 79 ? -4.311 -2.034 4.272 1.00 98.25 79 ILE A O 1
ATOM 600 N N . ARG A 1 80 ? -5.784 -3.669 4.755 1.00 98.31 80 ARG A N 1
ATOM 601 C CA . ARG A 1 80 ? -5.006 -4.756 4.171 1.00 98.31 80 ARG A CA 1
ATOM 602 C C . ARG A 1 80 ? -5.474 -5.014 2.745 1.00 98.31 80 ARG A C 1
ATOM 604 O O . ARG A 1 80 ? -6.579 -5.504 2.522 1.00 98.31 80 ARG A O 1
ATOM 611 N N . ALA A 1 81 ? -4.614 -4.696 1.786 1.00 98.50 81 ALA A N 1
ATOM 612 C CA . ALA A 1 81 ? -4.821 -5.030 0.384 1.00 98.50 81 ALA A CA 1
ATOM 613 C C . ALA A 1 81 ? -4.478 -6.510 0.163 1.00 98.50 81 ALA A C 1
ATOM 615 O O . ALA A 1 81 ? -3.320 -6.914 0.284 1.00 98.50 81 ALA A O 1
ATOM 616 N N . THR A 1 82 ? -5.481 -7.348 -0.100 1.00 98.44 82 THR A N 1
ATOM 617 C CA . THR A 1 82 ? -5.292 -8.810 -0.076 1.00 98.44 82 THR A CA 1
ATOM 618 C C . THR A 1 82 ? -4.604 -9.366 -1.323 1.00 98.44 82 THR A C 1
ATOM 620 O O . THR A 1 82 ? -4.071 -10.472 -1.265 1.00 98.44 82 THR A O 1
ATOM 623 N N . GLN A 1 83 ? -4.557 -8.596 -2.417 1.00 98.44 83 GLN A N 1
ATOM 624 C CA . GLN A 1 83 ? -3.866 -8.937 -3.667 1.00 98.44 83 GLN A CA 1
ATOM 625 C C . GLN A 1 83 ? -2.586 -8.105 -3.866 1.00 98.44 83 GLN A C 1
ATOM 627 O O . GLN A 1 83 ? -2.091 -7.962 -4.987 1.00 98.44 83 GLN A O 1
ATOM 632 N N . ASP A 1 84 ? -2.048 -7.521 -2.796 1.00 98.31 84 ASP A N 1
ATOM 633 C CA . ASP A 1 84 ? -0.815 -6.739 -2.838 1.00 98.31 84 ASP A CA 1
ATOM 634 C C . ASP A 1 84 ? 0.396 -7.626 -3.182 1.00 98.31 84 ASP A C 1
ATOM 636 O O . ASP A 1 84 ? 0.648 -8.643 -2.531 1.00 98.31 84 ASP A O 1
ATOM 640 N N . ARG A 1 85 ? 1.143 -7.241 -4.222 1.00 97.00 85 ARG A N 1
ATOM 641 C CA . ARG A 1 85 ? 2.375 -7.919 -4.661 1.00 97.00 85 ARG A CA 1
ATOM 642 C C . ARG A 1 85 ? 3.645 -7.219 -4.179 1.00 97.00 85 ARG A C 1
ATOM 644 O O . ARG A 1 85 ? 4.702 -7.837 -4.191 1.00 97.00 85 ARG A O 1
ATOM 651 N N . CYS A 1 86 ? 3.540 -5.961 -3.757 1.00 95.25 86 CYS A N 1
ATOM 652 C CA . CYS A 1 86 ? 4.626 -5.185 -3.166 1.00 95.25 86 CYS A CA 1
ATOM 653 C C . CYS A 1 86 ? 4.832 -5.587 -1.702 1.00 95.25 86 CYS A C 1
ATOM 655 O O . CYS A 1 86 ? 5.950 -5.839 -1.266 1.00 95.25 86 CYS A O 1
ATOM 657 N N . VAL A 1 87 ? 3.733 -5.700 -0.951 1.00 94.44 87 VAL A N 1
ATOM 658 C CA . VAL A 1 87 ? 3.734 -6.162 0.439 1.00 94.44 87 VAL A CA 1
ATOM 659 C C . VAL A 1 87 ? 2.667 -7.246 0.585 1.00 94.44 87 VAL A C 1
ATOM 661 O O . VAL A 1 87 ? 1.526 -6.938 0.919 1.00 94.44 87 VAL A O 1
ATOM 664 N N . PRO A 1 88 ? 2.991 -8.529 0.341 1.00 94.75 88 PRO A N 1
ATOM 665 C CA . PRO A 1 88 ? 2.007 -9.608 0.397 1.00 94.75 88 PRO A CA 1
ATOM 666 C C . PRO A 1 88 ? 1.226 -9.647 1.714 1.00 94.75 88 PRO A C 1
ATOM 668 O O . PRO A 1 88 ? 1.772 -9.348 2.777 1.00 94.75 88 PRO A O 1
ATOM 671 N N . ALA A 1 89 ? -0.037 -10.081 1.678 1.00 95.38 89 ALA A N 1
ATOM 672 C CA . ALA A 1 89 ? -0.928 -10.066 2.845 1.00 95.38 89 ALA A CA 1
ATOM 673 C C . ALA A 1 89 ? -0.344 -10.772 4.090 1.00 95.38 89 ALA A C 1
ATOM 675 O O . ALA A 1 89 ? -0.578 -10.341 5.219 1.00 95.38 89 ALA A O 1
ATOM 676 N N . ALA A 1 90 ? 0.457 -11.825 3.896 1.00 93.62 90 ALA A N 1
ATOM 677 C CA . ALA A 1 90 ? 1.172 -12.503 4.979 1.00 93.62 90 ALA A CA 1
ATOM 678 C C . ALA A 1 90 ? 2.248 -11.614 5.632 1.00 93.62 90 ALA A C 1
ATOM 680 O O . ALA A 1 90 ? 2.418 -11.642 6.850 1.00 93.62 90 ALA A O 1
ATOM 681 N N . ILE A 1 91 ?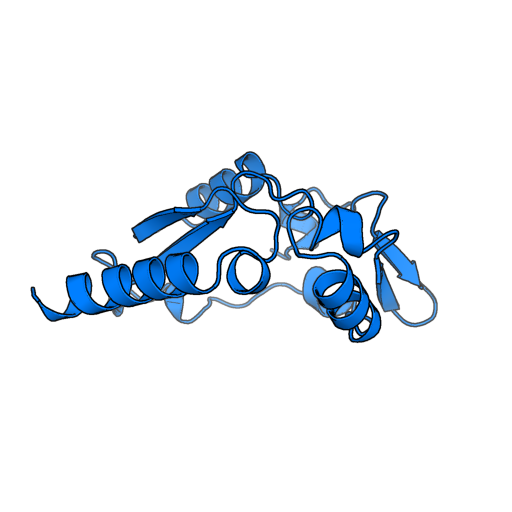 2.944 -10.792 4.842 1.00 93.25 91 ILE A N 1
ATOM 682 C CA . ILE A 1 91 ? 3.912 -9.809 5.338 1.00 93.25 91 ILE A CA 1
ATOM 683 C C . ILE A 1 91 ? 3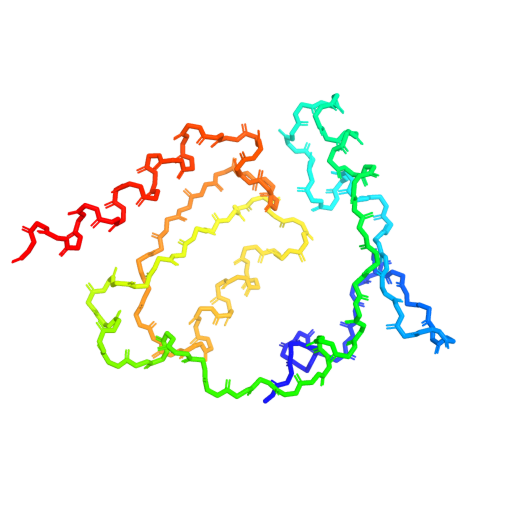.186 -8.672 6.058 1.00 93.25 91 ILE A C 1
ATOM 685 O O . ILE A 1 91 ? 3.590 -8.309 7.158 1.00 93.25 91 ILE A O 1
ATOM 689 N N . GLN A 1 92 ? 2.068 -8.180 5.515 1.00 96.25 92 GLN A N 1
ATOM 690 C CA . GLN A 1 92 ? 1.219 -7.196 6.202 1.00 96.25 92 GLN A CA 1
ATOM 691 C C . GLN A 1 92 ? 0.753 -7.721 7.572 1.00 96.25 92 GLN A C 1
ATOM 693 O O . GLN A 1 92 ? 0.870 -7.027 8.581 1.00 96.25 92 GLN A O 1
ATOM 698 N N . ALA A 1 93 ? 0.301 -8.980 7.638 1.00 95.19 93 ALA A N 1
ATOM 699 C CA . ALA A 1 93 ? -0.073 -9.631 8.893 1.00 95.19 93 ALA A CA 1
ATOM 700 C C . ALA A 1 93 ? 1.112 -9.746 9.866 1.00 95.19 93 ALA A C 1
ATOM 702 O O . ALA A 1 93 ? 0.960 -9.450 11.048 1.00 95.19 93 ALA A O 1
ATOM 703 N N . MET A 1 94 ? 2.302 -10.103 9.374 1.00 92.88 94 MET A N 1
ATOM 704 C CA . MET A 1 94 ? 3.521 -10.145 10.185 1.00 92.88 94 MET A CA 1
ATOM 705 C C . MET A 1 94 ? 3.900 -8.762 10.738 1.00 92.88 94 MET A C 1
ATOM 707 O O . MET A 1 94 ? 4.333 -8.666 11.882 1.00 92.88 94 MET A O 1
ATOM 711 N N . MET A 1 95 ? 3.735 -7.686 9.961 1.00 91.44 95 MET A N 1
ATOM 712 C CA . MET A 1 95 ? 3.989 -6.314 10.425 1.00 91.44 95 MET A CA 1
ATOM 713 C C . MET A 1 95 ? 3.034 -5.916 11.556 1.00 91.44 95 MET A C 1
ATOM 715 O O . MET A 1 95 ? 3.470 -5.327 12.545 1.00 91.44 95 MET A O 1
ATOM 719 N N . LEU A 1 96 ? 1.752 -6.265 11.423 1.00 93.69 96 LEU A N 1
ATOM 720 C CA . LEU A 1 96 ? 0.734 -6.019 12.445 1.00 93.69 96 LEU A CA 1
ATOM 721 C C . LEU A 1 96 ? 1.026 -6.809 13.723 1.00 93.69 96 LEU A C 1
ATOM 723 O O . LEU A 1 96 ? 1.025 -6.227 14.805 1.00 93.69 96 LEU A O 1
ATOM 727 N N . ASP A 1 97 ? 1.364 -8.092 13.602 1.00 93.12 97 ASP A N 1
ATOM 728 C CA . ASP A 1 97 ? 1.706 -8.949 14.742 1.00 93.12 97 ASP A CA 1
ATOM 729 C C . ASP A 1 97 ? 2.964 -8.446 15.471 1.00 93.12 97 ASP A C 1
ATOM 731 O O . ASP A 1 97 ? 2.955 -8.227 16.683 1.00 93.12 97 ASP A O 1
ATOM 735 N N . LYS A 1 98 ? 4.021 -8.110 14.716 1.00 89.75 98 LYS A N 1
ATOM 736 C CA . LYS A 1 98 ? 5.257 -7.519 15.260 1.00 89.75 98 LYS A CA 1
ATOM 737 C C . LYS A 1 98 ? 5.045 -6.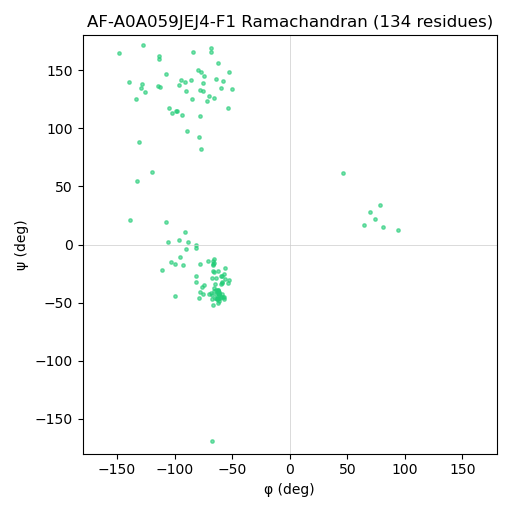164 15.933 1.00 89.75 98 LYS A C 1
ATOM 739 O O . LYS A 1 98 ? 5.881 -5.772 16.744 1.00 89.75 98 LYS A O 1
ATOM 744 N N . SER A 1 99 ? 3.978 -5.437 15.598 1.00 91.44 99 SER A N 1
ATOM 745 C CA . SER A 1 99 ? 3.675 -4.171 16.269 1.00 91.44 99 SER A CA 1
ATOM 746 C C . SER A 1 99 ? 3.276 -4.378 17.733 1.00 91.44 99 SER A C 1
ATOM 748 O O . SER A 1 99 ? 3.530 -3.494 18.546 1.00 91.44 99 SER A O 1
ATOM 750 N N . GLY A 1 100 ? 2.681 -5.530 18.074 1.00 91.94 100 GLY A N 1
ATOM 751 C CA . GLY A 1 100 ? 2.179 -5.823 19.419 1.00 91.94 100 GLY A CA 1
ATOM 752 C C . GLY A 1 100 ? 1.029 -4.918 19.880 1.00 91.94 100 GLY A C 1
ATOM 753 O O . GLY A 1 100 ? 0.766 -4.844 21.078 1.00 91.94 100 GLY A O 1
ATOM 754 N N . LEU A 1 101 ? 0.369 -4.208 18.959 1.00 93.69 101 LEU A N 1
ATOM 755 C CA . LEU A 1 101 ? -0.703 -3.249 19.247 1.00 93.69 101 LEU A CA 1
ATOM 756 C C . LEU A 1 101 ? -2.051 -3.720 18.701 1.00 93.69 101 LEU A C 1
ATOM 758 O O . LEU A 1 101 ? -2.122 -4.560 17.803 1.00 93.69 101 LEU A O 1
ATOM 762 N N . ASP A 1 102 ? -3.130 -3.126 19.208 1.00 92.00 102 ASP A N 1
ATOM 763 C CA . ASP A 1 102 ? -4.460 -3.302 18.641 1.00 92.00 102 ASP A CA 1
ATOM 764 C C . ASP A 1 102 ? -4.639 -2.455 17.372 1.00 92.00 102 ASP A C 1
ATOM 766 O O . ASP A 1 102 ? -4.330 -1.261 17.341 1.00 92.00 102 ASP A O 1
ATOM 770 N N . TRP A 1 103 ? -5.174 -3.085 16.324 1.00 94.69 103 TRP A N 1
ATOM 771 C CA . TRP A 1 103 ? -5.490 -2.450 15.047 1.00 94.69 103 TRP A CA 1
ATOM 772 C C . TRP A 1 103 ? -6.931 -2.759 14.639 1.00 94.69 103 TRP A C 1
ATOM 774 O O . TRP A 1 103 ? -7.374 -3.907 14.673 1.00 94.69 103 TRP A O 1
ATOM 784 N N . ASN A 1 104 ? -7.654 -1.738 14.185 1.00 94.75 104 ASN A N 1
ATOM 785 C CA . ASN A 1 104 ? -8.893 -1.885 13.435 1.00 94.75 104 ASN A CA 1
ATOM 786 C C . ASN A 1 104 ? -8.538 -2.227 11.983 1.00 94.75 104 ASN A C 1
ATOM 788 O O . ASN A 1 104 ? -8.268 -1.344 11.165 1.00 94.75 104 ASN A O 1
ATOM 792 N N . ILE A 1 105 ? -8.474 -3.525 11.693 1.00 96.06 105 ILE A N 1
ATOM 793 C CA . ILE A 1 105 ? -8.079 -4.045 10.384 1.00 96.06 105 ILE A CA 1
ATOM 794 C C . ILE A 1 105 ? -9.321 -4.197 9.502 1.00 96.06 105 ILE A C 1
ATOM 796 O O . ILE A 1 105 ? -10.325 -4.785 9.919 1.00 96.06 105 ILE A O 1
ATOM 800 N N . LYS A 1 106 ? -9.244 -3.700 8.266 1.00 97.50 106 LYS A N 1
ATOM 801 C CA . LYS A 1 106 ? -10.226 -3.955 7.205 1.00 97.50 106 LYS A CA 1
ATOM 802 C C . LYS A 1 106 ? -9.511 -4.431 5.953 1.00 97.50 106 LYS A C 1
ATOM 804 O O . LYS A 1 106 ? -8.478 -3.882 5.587 1.00 97.50 106 LYS A O 1
ATOM 809 N N . ASP A 1 107 ? -10.080 -5.433 5.305 1.00 98.25 107 ASP A N 1
ATOM 810 C CA . ASP A 1 107 ? -9.536 -5.985 4.071 1.00 98.25 107 ASP A CA 1
ATOM 811 C C . ASP A 1 107 ? -10.211 -5.330 2.870 1.00 98.25 107 ASP A C 1
ATOM 813 O O . ASP A 1 107 ? -11.421 -5.106 2.891 1.00 98.25 107 ASP A O 1
ATOM 817 N N . ILE A 1 108 ? -9.428 -5.064 1.827 1.00 98.56 108 ILE A N 1
ATOM 818 C CA . ILE A 1 108 ? -9.926 -4.728 0.492 1.00 98.56 108 ILE A CA 1
ATOM 819 C C . ILE A 1 108 ? -9.272 -5.698 -0.491 1.00 98.56 108 ILE A C 1
ATOM 821 O O . ILE A 1 108 ? -8.052 -5.897 -0.471 1.00 98.56 108 ILE A O 1
ATOM 825 N N . GLU A 1 109 ? -10.075 -6.308 -1.361 1.00 98.38 109 GLU A N 1
ATOM 826 C CA . GLU A 1 109 ? -9.569 -7.137 -2.457 1.00 98.38 109 GLU A CA 1
ATOM 827 C C . GLU A 1 109 ? -9.040 -6.251 -3.590 1.00 98.38 109 GLU A C 1
ATOM 829 O O . GLU A 1 109 ? -9.733 -5.942 -4.564 1.00 98.38 109 GLU A O 1
ATOM 834 N N . ALA A 1 110 ? -7.800 -5.800 -3.410 1.00 98.50 110 ALA A N 1
ATOM 835 C CA . ALA A 1 110 ? -7.102 -4.897 -4.311 1.00 98.50 110 ALA A CA 1
ATOM 836 C C . ALA A 1 110 ? -5.589 -5.156 -4.326 1.00 98.50 110 ALA A C 1
ATOM 838 O O . ALA A 1 110 ? -5.047 -5.821 -3.433 1.00 98.50 110 ALA A O 1
ATOM 839 N N . SER A 1 111 ? -4.917 -4.599 -5.337 1.00 98.12 111 SER A N 1
ATOM 840 C CA . SER A 1 111 ? -3.455 -4.457 -5.367 1.00 98.12 111 SER A CA 1
ATOM 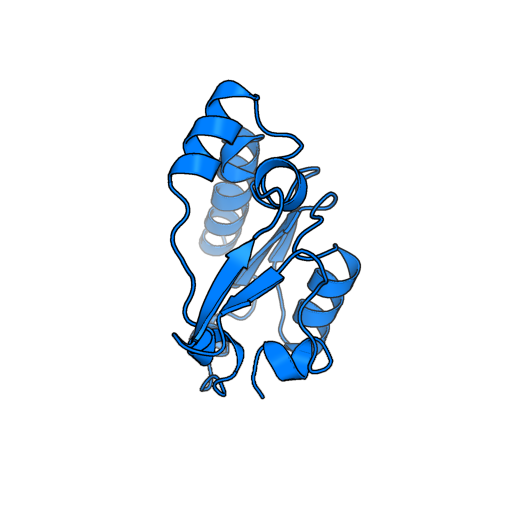841 C C . SER A 1 111 ? -2.964 -3.462 -4.301 1.00 98.12 111 SER A C 1
ATOM 843 O O . SER A 1 111 ? -3.729 -3.011 -3.453 1.00 98.12 111 SER A O 1
ATOM 845 N N . HIS A 1 112 ? -1.686 -3.072 -4.356 1.00 98.19 112 HIS A N 1
ATOM 846 C CA . HIS A 1 112 ? -1.075 -2.121 -3.418 1.00 98.19 112 HIS A CA 1
ATOM 847 C C . HIS A 1 112 ? -1.791 -0.758 -3.338 1.00 98.19 112 HIS A C 1
ATOM 849 O O . HIS A 1 112 ? -1.620 -0.021 -2.367 1.00 98.19 112 HIS A O 1
ATOM 855 N N . SER A 1 113 ? -2.584 -0.399 -4.355 1.00 98.12 113 SER A N 1
ATOM 856 C CA . SER A 1 113 ? -3.187 0.933 -4.484 1.00 98.12 113 SER A CA 1
ATOM 857 C C . SER A 1 113 ? -4.723 0.906 -4.510 1.00 98.12 113 SER A C 1
ATOM 859 O O . SER A 1 113 ? -5.323 1.374 -5.484 1.00 98.12 113 SER A O 1
ATOM 861 N N . PRO A 1 114 ? -5.397 0.436 -3.438 1.00 98.12 114 PRO A N 1
ATOM 862 C CA . PRO A 1 114 ? -6.863 0.374 -3.379 1.00 98.12 114 PRO A CA 1
ATOM 863 C C . PRO A 1 114 ? -7.520 1.749 -3.561 1.00 98.12 114 PRO A C 1
ATOM 865 O O . PRO A 1 114 ? -8.612 1.854 -4.108 1.00 98.12 114 PRO A O 1
ATOM 868 N N . TYR A 1 115 ? -6.826 2.829 -3.196 1.00 98.00 115 TYR A N 1
ATOM 869 C CA . TYR A 1 115 ? -7.297 4.200 -3.400 1.00 98.00 115 TYR A CA 1
ATOM 870 C C . TYR A 1 115 ? -7.409 4.604 -4.884 1.00 98.00 115 TYR A C 1
ATOM 872 O O . TYR A 1 115 ? -8.068 5.598 -5.185 1.00 98.00 115 TYR A O 1
ATOM 880 N N . LEU A 1 116 ? -6.796 3.854 -5.810 1.00 98.12 116 LEU A N 1
ATOM 881 C CA . LEU A 1 116 ? -6.943 4.041 -7.259 1.00 98.12 116 LEU A CA 1
ATOM 882 C C . LEU A 1 116 ? -7.929 3.047 -7.881 1.00 98.12 116 LEU A C 1
ATOM 884 O O . LEU A 1 116 ? -8.751 3.457 -8.698 1.00 98.12 116 LEU A O 1
ATOM 888 N N . SER A 1 117 ? -7.860 1.760 -7.522 1.00 98.25 117 SER A N 1
ATOM 889 C CA . SER A 1 117 ? -8.717 0.722 -8.122 1.00 98.25 117 SER A CA 1
ATOM 890 C C . SER A 1 117 ? -10.117 0.658 -7.500 1.00 98.25 117 SER A C 1
ATOM 892 O O . SER A 1 117 ? -11.098 0.359 -8.183 1.00 98.25 117 SER A O 1
ATOM 894 N N . ARG A 1 118 ? -10.229 0.972 -6.206 1.00 98.25 118 ARG A N 1
ATOM 895 C CA . ARG A 1 118 ? -11.442 0.879 -5.378 1.00 98.25 118 ARG A CA 1
ATOM 896 C C . ARG A 1 118 ? -11.655 2.163 -4.550 1.00 98.25 118 ARG A C 1
ATOM 898 O O . ARG A 1 118 ? -11.777 2.091 -3.324 1.00 98.25 118 ARG A O 1
ATOM 905 N N . PRO A 1 119 ? -11.708 3.362 -5.162 1.00 98.12 119 PRO A N 1
ATOM 906 C CA . PRO A 1 119 ? -11.721 4.624 -4.416 1.00 98.12 119 PRO A CA 1
ATOM 907 C C . PRO A 1 119 ? -12.932 4.771 -3.481 1.00 98.12 119 PRO A C 1
ATOM 909 O O . PRO A 1 119 ? -12.770 5.222 -2.349 1.00 98.12 119 PRO A O 1
ATOM 912 N N . GLN A 1 120 ? -14.128 4.357 -3.919 1.00 98.50 120 GLN A N 1
ATOM 913 C CA . GLN A 1 120 ? -15.343 4.442 -3.099 1.00 98.50 120 GLN A CA 1
ATOM 914 C C . GLN A 1 120 ? -15.283 3.498 -1.892 1.00 98.50 120 GLN A C 1
ATOM 916 O O . GLN A 1 120 ? -15.525 3.923 -0.771 1.00 98.50 120 GLN A O 1
ATOM 921 N N . GLU A 1 121 ? -14.888 2.242 -2.104 1.00 98.56 121 GLU A N 1
ATOM 922 C CA . GLU A 1 121 ? -14.730 1.266 -1.020 1.00 98.56 121 GLU A CA 1
ATOM 923 C C . GLU A 1 121 ? -13.648 1.704 -0.026 1.00 98.56 121 GLU A C 1
ATOM 925 O O . GLU A 1 121 ? -13.853 1.644 1.184 1.00 98.56 121 GLU A O 1
ATOM 930 N N . THR A 1 122 ? -12.524 2.229 -0.525 1.00 98.56 122 THR A N 1
ATOM 931 C CA . THR A 1 122 ? -11.469 2.806 0.318 1.00 98.56 122 THR A CA 1
ATOM 932 C C . THR A 1 122 ? -12.015 3.949 1.176 1.00 98.56 122 THR A C 1
ATOM 934 O O . THR A 1 122 ? -11.744 3.999 2.376 1.00 98.56 122 THR A O 1
ATOM 937 N N . PHE A 1 123 ? -12.814 4.848 0.592 1.00 98.38 123 PHE A N 1
ATOM 938 C CA . PHE A 1 123 ? -13.478 5.920 1.332 1.00 98.38 123 PHE A CA 1
ATOM 939 C C . PHE A 1 123 ? -14.430 5.370 2.400 1.00 98.38 123 PHE A C 1
ATOM 941 O O . PHE A 1 123 ? -14.343 5.785 3.556 1.00 98.38 123 PHE A O 1
ATOM 948 N N . ASP A 1 124 ? -15.297 4.423 2.044 1.00 98.31 124 ASP A N 1
ATOM 949 C CA . ASP A 1 124 ? -16.289 3.856 2.959 1.00 98.31 124 ASP A CA 1
ATOM 950 C C . ASP A 1 124 ? -15.614 3.151 4.145 1.00 98.31 124 ASP A C 1
ATOM 952 O O . ASP A 1 124 ? -16.035 3.320 5.292 1.00 98.31 124 ASP A O 1
ATOM 956 N N . VAL A 1 125 ? -14.515 2.430 3.893 1.00 97.69 125 VAL A N 1
ATOM 957 C CA . VAL A 1 125 ? -13.688 1.792 4.925 1.00 97.69 125 VAL A CA 1
ATOM 958 C C . VAL A 1 125 ? -13.076 2.831 5.866 1.00 97.69 125 VAL A C 1
ATOM 960 O O . VAL A 1 125 ? -13.224 2.703 7.083 1.00 97.69 125 VAL A O 1
ATOM 963 N N . ILE A 1 126 ? -12.430 3.876 5.336 1.00 96.94 126 ILE A N 1
ATOM 964 C CA . ILE A 1 126 ? -11.816 4.939 6.152 1.00 96.94 126 ILE A CA 1
ATOM 965 C C . ILE A 1 126 ? -12.882 5.665 6.975 1.00 96.94 126 ILE A C 1
ATOM 967 O O . ILE A 1 126 ? -12.722 5.853 8.183 1.00 96.94 126 ILE A O 1
ATOM 971 N N . ASN A 1 127 ? -13.994 6.045 6.346 1.00 96.56 127 ASN A N 1
ATOM 972 C CA . ASN A 1 127 ? -15.095 6.720 7.019 1.00 96.56 127 ASN A CA 1
ATOM 973 C C . ASN A 1 127 ? -15.708 5.834 8.114 1.00 96.56 127 ASN A C 1
ATOM 975 O O . ASN A 1 127 ? -15.969 6.308 9.220 1.00 96.56 127 ASN A O 1
ATOM 979 N N . GLY A 1 128 ? -15.879 4.538 7.849 1.00 94.81 128 GLY A N 1
ATOM 980 C CA . GLY A 1 128 ? -16.339 3.562 8.833 1.00 94.81 128 GLY A CA 1
ATOM 981 C C . GLY A 1 128 ? -15.390 3.432 10.027 1.00 94.81 128 GLY A C 1
ATOM 982 O O . GLY A 1 128 ? -15.844 3.425 11.170 1.00 94.81 128 GLY A O 1
ATOM 983 N N . MET A 1 129 ? -14.074 3.390 9.789 1.00 93.81 129 MET A N 1
ATOM 984 C CA . MET A 1 129 ? -13.074 3.372 10.865 1.00 93.81 129 MET A CA 1
ATOM 985 C C . MET A 1 129 ? -13.159 4.628 11.736 1.00 93.81 129 MET A C 1
ATOM 987 O O . MET A 1 129 ? -13.174 4.520 12.959 1.00 93.81 129 MET A O 1
ATOM 991 N N . ILE A 1 130 ? -13.248 5.808 11.118 1.00 92.19 130 ILE A N 1
ATOM 992 C CA . ILE A 1 130 ? -13.303 7.088 11.832 1.00 92.19 130 ILE A CA 1
ATOM 993 C C . ILE A 1 130 ? -14.606 7.201 12.630 1.00 92.19 130 ILE A C 1
ATOM 995 O O . ILE A 1 130 ? -14.579 7.462 13.828 1.00 92.19 130 ILE A O 1
ATOM 999 N N . THR A 1 131 ? -15.758 6.981 12.002 1.00 89.81 131 THR A N 1
ATOM 1000 C CA . THR A 1 131 ? -17.070 7.164 12.652 1.00 89.81 131 THR A CA 1
ATOM 1001 C C . THR A 1 131 ? -17.315 6.186 13.806 1.00 89.81 131 THR A C 1
ATOM 1003 O O . THR A 1 131 ? -17.906 6.578 14.815 1.00 89.81 131 THR A O 1
ATOM 1006 N N . ALA A 1 132 ? -16.802 4.954 13.718 1.00 79.62 132 ALA A N 1
ATOM 1007 C CA . ALA A 1 132 ? -16.896 3.962 14.791 1.00 79.62 132 ALA A CA 1
ATOM 1008 C C . ALA A 1 132 ? -16.124 4.353 16.066 1.00 79.62 132 ALA A C 1
ATOM 1010 O O . ALA A 1 132 ? -16.466 3.881 17.151 1.00 79.62 132 ALA A O 1
ATOM 1011 N N . ILE A 1 133 ? -15.103 5.210 15.949 1.00 77.69 133 ILE A N 1
ATOM 1012 C CA . ILE A 1 133 ? -14.314 5.717 17.082 1.00 77.69 133 ILE A CA 1
ATOM 1013 C C . ILE A 1 133 ? -15.069 6.816 17.835 1.00 77.69 133 ILE A C 1
ATOM 1015 O O . ILE A 1 133 ? -15.020 6.865 19.059 1.00 77.69 133 ILE A O 1
ATOM 1019 N N . TRP A 1 134 ? -15.742 7.713 17.111 1.00 66.56 134 TRP A N 1
ATOM 1020 C CA . TRP A 1 134 ? -16.364 8.917 17.683 1.00 66.56 134 TRP A CA 1
ATOM 1021 C C . TRP A 1 134 ? -17.816 8.723 18.131 1.00 66.56 134 TRP A C 1
ATOM 1023 O O . TRP A 1 134 ? -18.413 9.650 18.670 1.00 66.56 134 TRP A O 1
ATOM 1033 N N . SER A 1 135 ? -18.386 7.541 17.889 1.00 60.72 135 SER A N 1
ATOM 1034 C CA . SER A 1 135 ? -19.746 7.180 18.319 1.00 60.72 135 SER A CA 1
ATOM 1035 C C . SER A 1 135 ? -19.777 6.390 19.639 1.00 60.72 135 SER A C 1
ATOM 1037 O O . SER A 1 135 ? -20.850 5.942 20.042 1.00 60.72 135 SER A O 1
ATOM 1039 N N . GLN A 1 136 ? -18.614 6.186 20.271 1.00 55.75 136 GLN A N 1
ATOM 1040 C CA . GLN A 1 136 ? -18.433 5.555 21.587 1.00 55.75 136 GLN A CA 1
ATOM 1041 C C . GLN A 1 136 ? -18.238 6.625 22.661 1.00 55.75 136 GLN A C 1
ATOM 1043 O O . GLN A 1 136 ? -18.759 6.420 23.778 1.00 55.75 136 GLN A O 1
#